Protein AF-A0A956P9U6-F1 (afdb_monomer)

Secondary structure (DSSP, 8-state):
---PPPEEEEEE-HHHHTTS-TTT--SHHHHHT--SEEEEEETTEEEEEEEPPTT---SS-SEEEEEEEE--HHHHHHTTSS--HHHHHHHHHHHHHHTT---PPEEEEEEEE-TTS-EEEEEEEEE--SSTTGGG--

Radius of gyration: 15.71 Å; Cα contacts (8 Å, |Δi|>4): 249; chains: 1; bounding box: 43×30×54 Å

Solvent-accessible surface area (backbone atoms only — not comparable to full-atom values): 7941 Å² total; per-residue (Å²): 133,82,82,76,63,69,49,75,47,81,50,73,39,65,71,44,56,63,50,43,68,97,73,71,70,83,53,72,59,42,62,80,66,50,78,55,53,71,82,42,81,54,101,44,36,38,32,33,37,31,68,52,69,91,86,63,90,51,89,80,57,66,33,32,33,36,38,40,38,47,44,53,78,73,56,20,67,60,32,68,82,46,78,52,68,17,51,46,51,35,52,51,36,51,50,35,52,76,70,70,42,88,71,64,50,59,33,30,31,31,38,36,21,42,75,87,58,26,39,42,35,23,22,25,30,26,51,51,74,90,66,85,68,70,82,75,70,132

Sequence (138 aa):
MSGRAVRETLVIDEAFRSSFPAGEFRAFDDFVTAPGAVIKHESHSRVTVVERPSGVASERAARFAIKEYRHGPIRRLLSLFEVPKGQREFLNLQICRSLGVPTVEPVAYGVRRGWSGAVRSSFVVTAYVEAAEHLRAR

Mean predicted aligned error: 7.66 Å

Structure (mmCIF, N/CA/C/O backbone):
data_AF-A0A956P9U6-F1
#
_entry.id   AF-A0A956P9U6-F1
#
loop_
_atom_site.group_PDB
_atom_site.id
_atom_site.type_symbol
_atom_site.label_atom_id
_atom_site.label_alt_id
_atom_site.label_comp_id
_atom_site.label_asym_id
_atom_site.label_entity_id
_atom_site.label_seq_id
_atom_site.pdbx_PDB_ins_code
_atom_site.Cartn_x
_atom_site.Cartn_y
_atom_site.Cartn_z
_atom_site.occupancy
_atom_site.B_iso_or_equiv
_atom_site.auth_seq_id
_atom_site.auth_comp_id
_atom_site.auth_asym_id
_atom_site.auth_atom_id
_atom_site.pdbx_PDB_model_num
ATOM 1 N N . MET A 1 1 ? 8.558 8.582 -30.208 1.00 39.34 1 MET A N 1
ATOM 2 C CA . MET A 1 1 ? 8.809 8.179 -28.804 1.00 39.34 1 MET A CA 1
ATOM 3 C C . MET A 1 1 ? 8.000 6.921 -28.518 1.00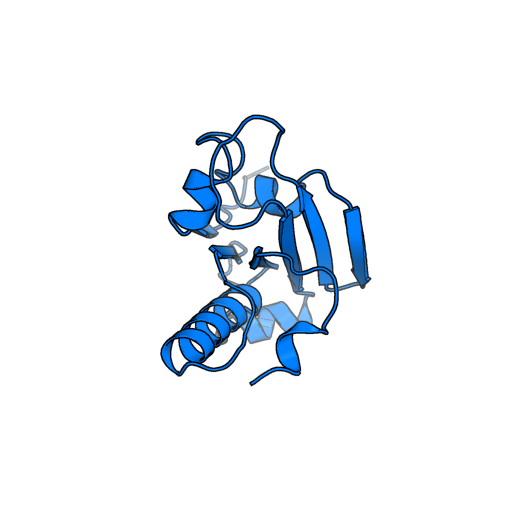 39.34 1 MET A C 1
ATOM 5 O O . MET A 1 1 ? 6.792 7.007 -28.373 1.00 39.34 1 MET A O 1
ATOM 9 N N . SER A 1 2 ? 8.636 5.746 -28.536 1.00 41.41 2 SER A N 1
ATOM 10 C CA . SER A 1 2 ? 7.959 4.469 -28.265 1.00 41.41 2 SER A CA 1
ATOM 11 C C . SER A 1 2 ? 7.621 4.386 -26.776 1.00 41.41 2 SER A C 1
ATOM 13 O O . SER A 1 2 ? 8.534 4.320 -25.950 1.00 41.41 2 SER A O 1
ATOM 15 N N . GLY A 1 3 ? 6.333 4.402 -26.426 1.00 46.06 3 GLY A N 1
ATOM 16 C CA . GLY A 1 3 ? 5.867 4.177 -25.057 1.00 46.06 3 GLY A CA 1
ATOM 17 C C . GLY A 1 3 ? 6.285 2.783 -24.594 1.00 46.06 3 GLY A C 1
ATOM 18 O O . GLY A 1 3 ? 5.697 1.785 -24.997 1.00 46.06 3 GLY A O 1
ATOM 19 N N . ARG A 1 4 ? 7.365 2.685 -23.812 1.00 60.19 4 ARG A N 1
ATOM 20 C CA . ARG A 1 4 ? 7.836 1.398 -23.280 1.00 60.19 4 ARG A CA 1
ATOM 21 C C . ARG A 1 4 ? 6.818 0.883 -22.261 1.00 60.19 4 ARG A C 1
ATOM 23 O O . ARG A 1 4 ? 6.522 1.587 -21.299 1.00 60.19 4 ARG A O 1
ATOM 30 N N . ALA A 1 5 ? 6.328 -0.340 -22.461 1.00 63.34 5 ALA A N 1
ATOM 31 C CA . ALA A 1 5 ? 5.304 -0.954 -21.621 1.00 63.34 5 ALA A CA 1
ATOM 32 C C . ALA A 1 5 ? 5.738 -1.039 -20.144 1.00 63.34 5 ALA A C 1
ATOM 34 O O . ALA A 1 5 ? 6.810 -1.557 -19.814 1.00 63.34 5 ALA A O 1
ATOM 35 N N . VAL A 1 6 ? 4.889 -0.519 -19.259 1.00 77.25 6 VAL A N 1
ATOM 36 C CA . VAL A 1 6 ? 4.978 -0.655 -17.800 1.00 77.25 6 VAL A CA 1
ATOM 37 C C . VAL A 1 6 ? 4.076 -1.820 -17.401 1.00 77.25 6 VAL A C 1
ATOM 39 O O . VAL A 1 6 ? 2.972 -1.944 -17.922 1.00 77.25 6 VAL A O 1
ATOM 42 N N . ARG A 1 7 ? 4.550 -2.695 -16.507 1.00 83.12 7 ARG A N 1
ATOM 43 C CA . ARG A 1 7 ? 3.737 -3.794 -15.968 1.00 83.12 7 ARG A CA 1
ATOM 44 C C . ARG A 1 7 ? 3.304 -3.453 -14.555 1.00 83.12 7 ARG A C 1
ATOM 46 O O . ARG A 1 7 ? 4.147 -3.153 -13.706 1.00 83.12 7 ARG A O 1
ATOM 53 N N . GLU A 1 8 ? 2.008 -3.548 -14.308 1.00 88.00 8 GLU A N 1
ATOM 54 C CA . GLU A 1 8 ? 1.411 -3.262 -13.010 1.00 88.00 8 GLU A CA 1
ATOM 55 C C . GLU A 1 8 ? 0.717 -4.503 -12.467 1.00 88.00 8 GLU A C 1
ATOM 57 O O . GLU A 1 8 ? 0.114 -5.283 -13.201 1.00 88.00 8 GLU A O 1
ATOM 62 N N . THR A 1 9 ? 0.844 -4.702 -11.164 1.00 88.50 9 THR A N 1
ATOM 63 C CA . THR A 1 9 ? 0.076 -5.686 -10.412 1.00 88.50 9 THR A CA 1
ATOM 64 C C . THR A 1 9 ? -0.654 -4.931 -9.324 1.00 88.50 9 THR A C 1
ATOM 66 O O . THR A 1 9 ? -0.016 -4.201 -8.565 1.00 88.50 9 THR A O 1
ATOM 69 N N . LEU A 1 10 ? -1.966 -5.110 -9.253 1.00 89.75 10 LEU A N 1
ATOM 70 C CA . LEU A 1 10 ? -2.825 -4.454 -8.283 1.00 89.75 10 LEU A CA 1
ATOM 71 C C . LEU A 1 10 ? -3.748 -5.502 -7.670 1.00 89.75 10 LEU A C 1
ATOM 73 O O . LEU A 1 10 ? -4.472 -6.186 -8.390 1.00 89.75 10 LEU A O 1
ATOM 77 N N . VAL A 1 11 ? -3.694 -5.637 -6.349 1.00 87.75 11 VAL A N 1
ATOM 78 C CA . VAL A 1 11 ? -4.573 -6.519 -5.580 1.00 87.75 11 VAL A CA 1
ATOM 79 C C . VAL A 1 11 ? -5.288 -5.667 -4.547 1.00 87.75 11 VAL A C 1
ATOM 81 O O . VAL A 1 11 ? -4.650 -4.950 -3.779 1.00 87.75 11 VAL A O 1
ATOM 84 N N . ILE A 1 12 ? -6.616 -5.733 -4.564 1.00 84.81 12 ILE A N 1
ATOM 85 C CA . ILE A 1 12 ? -7.502 -4.927 -3.725 1.00 84.81 12 ILE A CA 1
ATOM 86 C C . ILE A 1 12 ? -8.511 -5.873 -3.086 1.00 84.81 12 ILE A C 1
ATOM 88 O O . ILE A 1 12 ? -9.210 -6.590 -3.806 1.00 84.81 12 ILE A O 1
ATOM 92 N N . ASP A 1 13 ? -8.574 -5.848 -1.761 1.00 82.31 13 ASP A N 1
ATOM 93 C CA . ASP A 1 13 ? -9.529 -6.604 -0.960 1.00 82.31 13 ASP A CA 1
ATOM 94 C C . ASP A 1 13 ? -10.936 -5.982 -1.043 1.00 82.31 13 ASP A C 1
ATOM 96 O O . ASP A 1 13 ? -11.115 -4.787 -1.304 1.00 82.31 13 ASP A O 1
ATOM 100 N N . GLU A 1 14 ? -11.957 -6.794 -0.799 1.00 76.44 14 GLU A N 1
ATOM 101 C CA . GLU A 1 14 ? -13.358 -6.390 -0.766 1.00 76.44 14 GLU A CA 1
ATOM 102 C C . GLU A 1 14 ? -13.610 -5.296 0.279 1.00 76.44 14 GLU A C 1
ATOM 104 O O . GLU A 1 14 ? -14.337 -4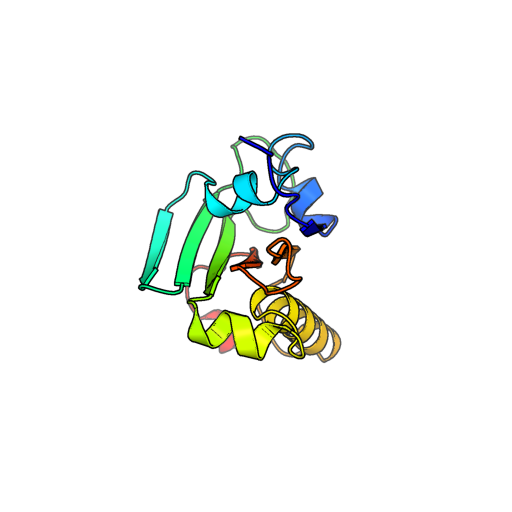.348 -0.003 1.00 76.44 14 GLU A O 1
ATOM 109 N N . ALA A 1 15 ? -12.934 -5.352 1.432 1.00 70.31 15 ALA A N 1
ATOM 110 C CA . ALA A 1 15 ? -13.054 -4.338 2.485 1.00 70.31 15 ALA A CA 1
ATOM 111 C C . ALA A 1 15 ? -12.646 -2.924 2.023 1.00 70.31 15 ALA A C 1
ATOM 113 O O . ALA A 1 15 ? -13.231 -1.923 2.449 1.00 70.31 15 ALA A O 1
ATOM 114 N N . PHE A 1 16 ? -11.662 -2.819 1.122 1.00 77.19 16 PHE A N 1
ATOM 115 C CA . PHE A 1 16 ? -11.312 -1.539 0.507 1.00 77.19 16 PHE A CA 1
ATOM 116 C C . PHE A 1 16 ? -12.374 -1.115 -0.514 1.00 77.19 16 PHE A C 1
ATOM 118 O O . PHE A 1 16 ? -12.810 0.035 -0.508 1.00 77.19 16 PHE A O 1
ATOM 125 N N . ARG A 1 17 ? -12.845 -2.047 -1.354 1.00 79.75 17 ARG A N 1
ATOM 126 C CA . ARG A 1 17 ? -13.879 -1.781 -2.375 1.00 79.75 17 ARG A CA 1
ATOM 127 C C . ARG A 1 17 ? -15.231 -1.391 -1.784 1.00 79.75 17 ARG A C 1
ATOM 129 O O . ARG A 1 17 ? -15.956 -0.626 -2.402 1.00 79.75 17 ARG A O 1
ATOM 136 N N . SER A 1 18 ? -15.577 -1.894 -0.603 1.00 74.31 18 SER A N 1
ATOM 137 C CA . SER A 1 18 ? -16.787 -1.482 0.115 1.00 74.31 18 SER A CA 1
ATOM 138 C C . SER A 1 18 ? -16.643 -0.099 0.753 1.00 74.31 18 SER A C 1
ATOM 140 O O . SER A 1 18 ? -17.636 0.509 1.149 1.00 74.31 18 SER A O 1
ATOM 142 N N . SER A 1 19 ? -15.406 0.384 0.897 1.00 74.25 19 SER A N 1
ATOM 143 C CA . SER A 1 19 ? -15.079 1.648 1.552 1.00 74.25 19 SER A CA 1
ATOM 144 C C . SER A 1 19 ? -14.883 2.802 0.574 1.00 74.25 19 SER A C 1
ATOM 146 O O . SER A 1 19 ? -15.129 3.936 0.968 1.00 74.25 19 SER A O 1
ATOM 148 N N . PHE A 1 20 ? -14.481 2.532 -0.668 1.00 74.75 20 PHE A N 1
ATOM 149 C CA . PHE A 1 20 ? -14.311 3.536 -1.720 1.00 74.75 20 PHE A CA 1
ATOM 150 C C . PHE A 1 20 ? -15.149 3.173 -2.951 1.00 74.75 20 PHE A C 1
ATOM 152 O O . PHE A 1 20 ? -15.158 2.004 -3.343 1.00 74.75 20 PHE A O 1
ATOM 159 N N . PRO A 1 21 ? -15.835 4.136 -3.596 1.00 69.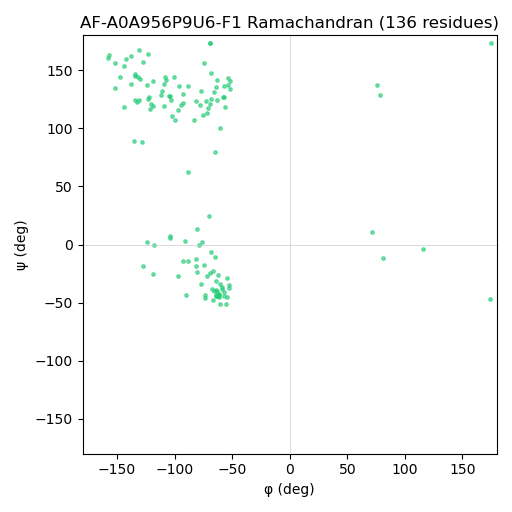69 21 PRO A N 1
ATOM 160 C CA . PRO A 1 21 ? -16.625 3.879 -4.796 1.00 69.69 21 PRO A CA 1
ATOM 161 C C . PRO A 1 21 ? -15.833 3.136 -5.881 1.00 69.69 21 PRO A C 1
ATOM 163 O O . PRO A 1 21 ? -14.664 3.435 -6.140 1.00 69.69 21 PRO A O 1
ATOM 166 N N . ALA A 1 22 ? -16.496 2.199 -6.570 1.00 63.12 22 ALA A N 1
ATOM 167 C CA . ALA A 1 22 ? -15.931 1.425 -7.676 1.00 63.12 22 ALA A CA 1
ATOM 168 C C . ALA A 1 22 ? -15.596 2.331 -8.881 1.00 63.12 22 ALA A C 1
ATOM 170 O O . ALA A 1 22 ? -16.336 2.433 -9.856 1.00 63.12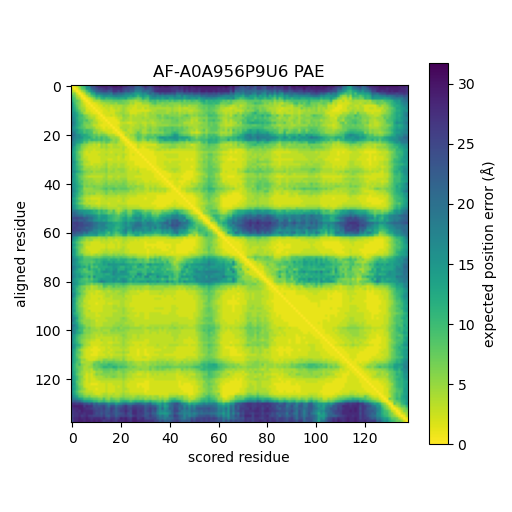 22 ALA A O 1
ATOM 171 N N . GLY A 1 23 ? -14.471 3.034 -8.827 1.00 68.31 23 GLY A N 1
ATOM 172 C CA . GLY A 1 23 ? -14.225 4.190 -9.690 1.00 68.31 23 GLY A CA 1
ATOM 173 C C . GLY A 1 23 ? -12.947 4.923 -9.343 1.00 68.31 23 GLY A C 1
ATOM 174 O O . GLY A 1 23 ? -12.155 5.209 -10.230 1.00 68.31 23 GLY A O 1
ATOM 175 N N . GLU A 1 24 ? -12.761 5.173 -8.053 1.00 79.00 24 GLU A N 1
ATOM 176 C CA . GLU A 1 24 ? -11.747 6.096 -7.548 1.00 79.00 24 GLU A CA 1
ATOM 177 C C . GLU A 1 24 ? -10.336 5.500 -7.559 1.00 79.00 24 GLU A C 1
ATOM 179 O O . GLU A 1 24 ? -9.373 6.203 -7.827 1.00 79.00 24 GLU A O 1
ATOM 184 N N . PHE A 1 25 ? -10.228 4.190 -7.329 1.00 84.69 25 PHE A N 1
ATOM 185 C CA . PHE A 1 25 ? -8.958 3.475 -7.230 1.00 84.69 25 PHE A CA 1
ATOM 186 C C . PHE A 1 25 ? -8.943 2.258 -8.159 1.00 84.69 25 PHE A C 1
ATOM 188 O O . PHE A 1 25 ? -9.335 1.152 -7.775 1.00 84.69 25 PHE A O 1
ATOM 195 N N . ARG A 1 26 ? -8.518 2.460 -9.409 1.00 85.31 26 ARG A N 1
ATOM 196 C CA . ARG A 1 26 ? -8.486 1.432 -10.467 1.00 85.31 26 ARG A CA 1
ATOM 197 C C . ARG A 1 26 ? -7.082 1.153 -10.996 1.00 85.31 26 ARG A C 1
ATOM 199 O O . ARG A 1 26 ? -6.836 0.058 -11.498 1.00 85.31 26 ARG A O 1
ATOM 206 N N . ALA A 1 27 ? -6.178 2.115 -10.881 1.00 90.00 27 ALA A N 1
ATOM 207 C CA . ALA A 1 27 ? -4.802 2.042 -11.344 1.00 90.00 27 ALA A CA 1
ATOM 208 C C . ALA A 1 27 ? -3.822 2.304 -10.197 1.00 90.00 27 ALA A C 1
ATOM 210 O O . ALA A 1 27 ? -4.185 2.823 -9.145 1.00 90.00 27 ALA A O 1
ATOM 211 N N . PHE A 1 28 ? -2.549 1.954 -10.398 1.00 91.38 28 PHE A N 1
ATOM 212 C CA . PHE A 1 28 ? -1.516 2.180 -9.386 1.00 91.38 28 PHE A CA 1
ATOM 213 C C . PHE A 1 28 ? -1.386 3.667 -9.012 1.00 91.38 28 PHE A C 1
ATOM 215 O O . PHE A 1 28 ? -1.165 3.977 -7.840 1.00 91.38 28 PHE A O 1
ATOM 222 N N . ASP A 1 29 ? -1.517 4.572 -9.991 1.00 92.69 29 ASP A N 1
ATOM 223 C CA . ASP A 1 29 ? -1.378 6.016 -9.762 1.00 92.69 29 ASP A CA 1
ATOM 224 C C . ASP A 1 29 ? -2.448 6.565 -8.826 1.00 92.69 29 ASP A C 1
ATOM 226 O O . ASP A 1 29 ? -2.095 7.316 -7.922 1.00 92.69 29 ASP A O 1
ATOM 230 N N . ASP A 1 30 ? -3.690 6.092 -8.941 1.00 91.81 30 ASP A N 1
ATOM 231 C CA . ASP A 1 30 ? -4.803 6.524 -8.090 1.00 91.81 30 ASP A CA 1
ATOM 232 C C . ASP A 1 30 ? -4.462 6.401 -6.596 1.00 91.81 30 ASP A C 1
ATOM 234 O O . ASP A 1 30 ? -4.784 7.281 -5.803 1.00 91.81 30 ASP A O 1
ATOM 238 N N . PHE A 1 31 ? -3.724 5.353 -6.210 1.00 92.31 31 PHE A N 1
ATOM 239 C CA . PHE A 1 31 ? -3.272 5.152 -4.832 1.00 92.31 31 PHE A CA 1
ATOM 240 C C . PHE A 1 31 ? -2.139 6.093 -4.426 1.00 92.31 31 PHE A C 1
ATOM 242 O O . PHE A 1 31 ? -2.159 6.662 -3.337 1.00 92.31 31 PHE A O 1
ATOM 249 N N . VAL A 1 32 ? -1.114 6.250 -5.264 1.00 92.25 32 VAL A N 1
ATOM 250 C CA . VAL A 1 32 ? 0.086 7.016 -4.880 1.00 92.25 32 VAL A CA 1
ATOM 251 C C . VAL A 1 32 ? -0.087 8.527 -5.036 1.00 92.25 32 VAL A C 1
ATOM 253 O O . VAL A 1 32 ? 0.662 9.292 -4.424 1.00 92.25 32 VAL A O 1
ATOM 256 N N . THR A 1 33 ? -1.079 8.962 -5.815 1.00 92.50 33 THR A N 1
ATOM 257 C CA . THR A 1 33 ? -1.472 10.370 -5.957 1.00 92.50 33 THR A CA 1
ATOM 258 C C . THR A 1 33 ? -2.752 10.718 -5.207 1.00 92.50 33 THR A C 1
ATOM 260 O O . THR A 1 33 ? -3.218 11.849 -5.331 1.00 92.50 33 THR A O 1
ATOM 263 N N . ALA A 1 34 ? -3.310 9.782 -4.434 1.00 89.62 34 ALA A N 1
ATOM 264 C CA . ALA A 1 34 ? -4.535 9.996 -3.679 1.00 89.62 34 ALA A CA 1
ATOM 265 C C . ALA A 1 34 ? -4.445 11.267 -2.811 1.00 89.62 34 ALA A C 1
ATOM 267 O O . ALA A 1 34 ? -3.431 11.465 -2.121 1.00 89.62 34 ALA A O 1
ATOM 268 N N . PRO A 1 35 ? -5.478 12.128 -2.816 1.00 88.94 35 PRO A N 1
ATOM 269 C CA . PRO A 1 35 ? -5.517 13.284 -1.935 1.00 88.94 35 PRO A CA 1
ATOM 270 C C . PRO A 1 35 ? -5.620 12.818 -0.477 1.00 88.94 35 PRO A C 1
ATOM 272 O O . PRO A 1 35 ? -6.443 11.973 -0.136 1.00 88.94 35 PRO A O 1
ATOM 275 N N . GLY A 1 36 ? -4.769 13.358 0.396 1.00 90.81 36 GLY A N 1
ATOM 276 C CA . GLY A 1 36 ? -4.737 12.974 1.805 1.00 90.81 36 GLY A CA 1
ATOM 277 C C . GLY A 1 36 ? -3.598 13.624 2.587 1.00 90.81 36 GLY A C 1
ATOM 278 O O . GLY A 1 36 ? -2.720 14.281 2.019 1.00 90.81 36 GLY A O 1
ATOM 279 N N . ALA A 1 37 ? -3.601 13.427 3.904 1.00 92.56 37 ALA A N 1
ATOM 280 C CA . ALA A 1 37 ? -2.584 13.960 4.801 1.00 92.56 37 ALA A CA 1
ATOM 281 C C . ALA A 1 37 ? -1.299 13.123 4.720 1.00 92.56 37 ALA A C 1
ATOM 283 O O . ALA A 1 37 ? -1.295 11.926 5.004 1.00 92.56 37 ALA A O 1
ATOM 284 N N . VAL A 1 38 ? -0.178 13.739 4.347 1.00 94.38 38 VAL A N 1
ATOM 285 C CA . VAL A 1 38 ? 1.120 13.050 4.326 1.00 94.38 38 VAL A CA 1
ATOM 286 C C . VAL A 1 38 ? 1.718 13.067 5.728 1.00 94.38 38 VAL A C 1
ATOM 288 O O . VAL A 1 38 ? 2.196 14.099 6.185 1.00 94.38 38 VAL A O 1
ATOM 291 N N . ILE A 1 39 ? 1.718 11.916 6.399 1.00 93.00 39 ILE A N 1
ATOM 292 C CA . ILE A 1 39 ? 2.228 11.782 7.776 1.00 93.00 39 ILE A CA 1
ATOM 293 C C . ILE A 1 39 ? 3.705 11.374 7.832 1.00 93.00 39 ILE A C 1
ATOM 295 O O . ILE A 1 39 ? 4.338 11.455 8.880 1.00 93.00 39 ILE A O 1
ATOM 299 N N . LYS A 1 40 ? 4.267 10.910 6.709 1.00 91.38 40 LYS A N 1
ATOM 300 C CA . LYS A 1 40 ? 5.690 10.577 6.584 1.00 91.38 40 LYS A CA 1
ATOM 301 C C . LYS A 1 40 ? 6.161 10.749 5.144 1.00 91.38 40 LYS A C 1
ATOM 303 O O . LYS A 1 40 ? 5.508 10.265 4.219 1.00 91.38 40 LYS A O 1
ATOM 308 N N . HIS A 1 41 ? 7.320 11.377 4.955 1.00 94.00 41 HIS A N 1
ATOM 309 C CA . HIS A 1 41 ? 7.931 11.561 3.641 1.00 94.00 41 HIS A CA 1
ATOM 310 C C . HIS A 1 41 ? 9.459 11.466 3.723 1.00 94.00 41 HIS A C 1
ATOM 312 O O 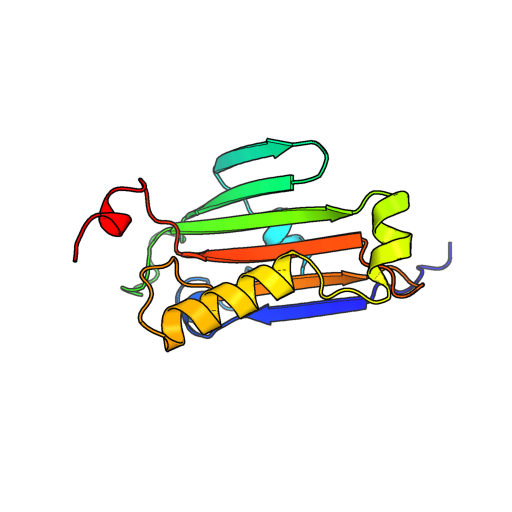. HIS A 1 41 ? 10.111 12.251 4.402 1.00 94.00 41 HIS A O 1
ATOM 318 N N . GLU A 1 42 ? 10.022 10.488 3.023 1.00 91.38 42 GLU A N 1
ATOM 319 C CA . GLU A 1 42 ? 11.453 10.224 2.888 1.00 91.38 42 GLU A CA 1
ATOM 320 C C . GLU A 1 42 ? 11.800 10.031 1.402 1.00 91.38 42 GLU A C 1
ATOM 322 O O . GLU A 1 42 ? 10.931 9.796 0.562 1.00 91.38 42 GLU A O 1
ATOM 327 N N . SER A 1 43 ? 13.093 10.032 1.066 1.00 86.44 43 SER A N 1
ATOM 328 C CA . SER A 1 43 ? 13.581 9.849 -0.314 1.00 86.44 43 SER A CA 1
ATOM 329 C C . SER A 1 43 ? 13.076 8.569 -1.004 1.00 86.44 43 SER A C 1
ATOM 331 O O . SER A 1 43 ? 12.936 8.526 -2.229 1.00 86.44 43 SER A O 1
ATOM 333 N N . HIS A 1 44 ? 12.788 7.519 -0.229 1.00 89.31 44 HIS A N 1
ATOM 334 C CA . HIS A 1 44 ? 12.366 6.207 -0.730 1.00 89.31 44 HIS A CA 1
ATOM 335 C C . HIS A 1 44 ? 11.025 5.727 -0.171 1.00 89.31 44 HIS A C 1
ATOM 337 O O . HIS A 1 44 ? 10.609 4.605 -0.482 1.00 89.31 44 HIS A O 1
ATOM 343 N N . SER A 1 45 ? 10.353 6.529 0.656 1.00 93.06 45 SER A N 1
ATOM 344 C CA . SER A 1 45 ? 9.068 6.149 1.232 1.00 93.06 45 SER A CA 1
ATOM 345 C C . SER A 1 45 ? 8.150 7.347 1.447 1.00 93.06 45 SER A C 1
ATOM 347 O O . SER A 1 45 ? 8.598 8.435 1.795 1.00 93.06 45 SER A O 1
ATOM 349 N N . ARG A 1 46 ? 6.852 7.151 1.245 1.00 95.06 46 ARG A N 1
ATOM 350 C CA . ARG A 1 46 ? 5.825 8.150 1.551 1.00 95.06 46 ARG A CA 1
ATOM 351 C C . ARG A 1 46 ? 4.642 7.451 2.195 1.00 95.06 46 ARG A C 1
ATOM 353 O O . ARG A 1 46 ? 4.261 6.377 1.748 1.00 95.06 46 ARG A O 1
ATOM 360 N N . VAL A 1 47 ? 4.072 8.048 3.235 1.00 95.31 47 VAL A N 1
ATOM 361 C CA . VAL A 1 47 ? 2.842 7.566 3.865 1.00 95.31 47 VAL A CA 1
ATOM 362 C C . VAL A 1 47 ? 1.796 8.664 3.795 1.00 95.31 47 VAL A C 1
ATOM 364 O O . VAL A 1 47 ? 1.981 9.733 4.378 1.00 95.31 47 VAL A O 1
ATOM 367 N N . THR A 1 48 ? 0.714 8.382 3.082 1.00 95.38 48 THR A N 1
ATOM 368 C CA . THR A 1 48 ? -0.446 9.265 2.947 1.00 95.38 48 THR A CA 1
ATOM 369 C C . THR A 1 48 ? -1.624 8.625 3.670 1.00 95.38 48 THR A C 1
ATOM 371 O O . THR A 1 48 ? -1.926 7.457 3.434 1.00 95.38 48 THR A O 1
ATOM 374 N N . VAL A 1 49 ? -2.280 9.369 4.553 1.00 93.19 49 VAL A N 1
ATOM 375 C CA . VAL A 1 49 ? -3.550 8.983 5.167 1.00 93.19 49 VAL A CA 1
ATOM 376 C C . VAL A 1 49 ? -4.670 9.567 4.326 1.00 93.19 49 VAL A C 1
ATOM 378 O O . VAL A 1 49 ? -4.728 10.779 4.123 1.00 93.19 49 VAL A O 1
ATOM 381 N N . VAL A 1 50 ? -5.535 8.695 3.827 1.00 90.94 50 VAL A N 1
ATOM 382 C CA . VAL A 1 50 ? -6.711 9.057 3.041 1.00 90.94 50 VAL A CA 1
ATOM 383 C C . VAL A 1 50 ? -7.956 8.795 3.872 1.00 90.94 50 VAL A C 1
ATOM 385 O O . VAL A 1 50 ? -8.052 7.787 4.581 1.00 90.94 50 VAL A O 1
ATOM 388 N N . GLU A 1 51 ? -8.897 9.723 3.805 1.00 87.25 51 GLU A N 1
ATOM 389 C CA . GLU A 1 51 ? -10.191 9.589 4.457 1.00 87.25 51 GLU A CA 1
ATOM 390 C C . GLU A 1 51 ? -11.226 9.174 3.423 1.00 87.25 51 GLU A C 1
ATOM 392 O O . GLU A 1 51 ? -11.176 9.585 2.263 1.00 87.25 51 GLU A O 1
ATOM 397 N N . ARG A 1 52 ? -12.168 8.340 3.845 1.00 78.81 52 ARG A N 1
ATOM 398 C CA . ARG A 1 52 ? -13.309 7.985 3.015 1.00 78.81 52 ARG A CA 1
ATOM 399 C C . ARG A 1 52 ? -14.162 9.237 2.724 1.00 78.81 52 ARG A C 1
ATOM 401 O O . ARG A 1 52 ? -14.401 10.020 3.645 1.00 78.81 52 ARG A O 1
ATOM 408 N N . PRO A 1 53 ? -14.718 9.384 1.506 1.00 68.19 53 PRO A N 1
ATOM 409 C CA . PRO A 1 53 ? -15.730 10.399 1.221 1.00 68.19 53 PRO A CA 1
ATOM 410 C C . PRO A 1 53 ? -16.948 10.271 2.151 1.00 68.19 53 PRO A C 1
ATOM 412 O O . PRO A 1 53 ? -17.466 9.173 2.379 1.00 68.19 53 PRO A O 1
ATOM 415 N N . SER A 1 54 ? -17.447 11.388 2.677 1.00 61.22 54 SER A N 1
ATOM 416 C CA . SER A 1 54 ? -18.657 11.398 3.503 1.00 61.22 54 SER A CA 1
ATOM 417 C C . SER A 1 54 ? -19.850 10.802 2.733 1.00 61.22 54 SER A C 1
ATOM 419 O O . SER A 1 54 ? -20.144 11.210 1.613 1.00 61.22 54 SER A O 1
ATOM 421 N N . GLY A 1 55 ? -20.533 9.809 3.323 1.00 57.84 55 GLY A N 1
ATOM 422 C CA . GLY A 1 55 ? -21.738 9.183 2.747 1.00 57.84 55 GLY A CA 1
ATOM 423 C C . GLY A 1 55 ? -21.639 7.698 2.366 1.00 57.84 55 GLY A C 1
ATOM 424 O O . GLY A 1 55 ? -22.651 7.112 1.992 1.00 57.84 55 GLY A O 1
ATOM 425 N N . VAL A 1 56 ? -20.473 7.049 2.492 1.00 59.66 56 VAL A N 1
ATOM 426 C CA . VAL A 1 56 ? -20.334 5.591 2.280 1.00 59.66 56 VAL A CA 1
ATOM 427 C C . VAL A 1 56 ? -20.458 4.839 3.620 1.00 59.66 56 VAL A C 1
ATOM 429 O O . VAL A 1 56 ? -19.669 5.059 4.539 1.00 59.66 56 VAL A O 1
ATOM 432 N N . ALA A 1 57 ? -21.447 3.943 3.729 1.00 51.12 57 ALA A N 1
ATOM 433 C CA . ALA A 1 57 ? -21.993 3.376 4.976 1.00 51.12 57 ALA A CA 1
ATOM 434 C C . ALA A 1 57 ? -21.205 2.218 5.644 1.00 51.12 57 ALA A C 1
ATOM 436 O O . ALA A 1 57 ? -21.742 1.524 6.500 1.00 51.12 57 ALA A O 1
ATOM 437 N N . SER A 1 58 ? -19.957 1.943 5.257 1.00 54.69 58 SER A N 1
ATOM 438 C CA . SER A 1 58 ? -19.227 0.762 5.760 1.00 54.69 58 SER A CA 1
ATOM 439 C C . SER A 1 58 ? -18.596 0.983 7.151 1.00 54.69 58 SER A C 1
ATOM 441 O O . SER A 1 58 ? -17.747 1.854 7.328 1.00 54.69 58 SER A O 1
A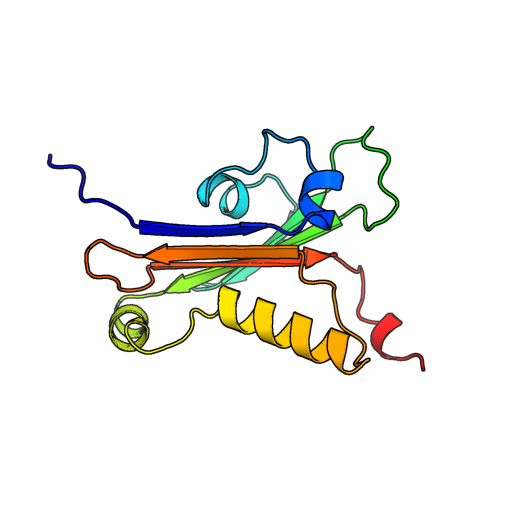TOM 443 N N . GLU A 1 59 ? -18.931 0.147 8.132 1.00 53.31 59 GLU A N 1
ATOM 444 C CA . GLU A 1 59 ? -18.381 0.187 9.503 1.00 53.31 59 GLU A CA 1
ATOM 445 C C . GLU A 1 59 ? -16.863 -0.125 9.595 1.00 53.31 59 GLU A C 1
ATOM 447 O O . GLU A 1 59 ? -16.237 0.088 10.632 1.00 53.31 59 GLU A O 1
ATOM 452 N N . ARG A 1 60 ? -16.228 -0.610 8.515 1.00 58.09 60 ARG A N 1
ATOM 453 C CA . ARG A 1 60 ? -14.851 -1.156 8.512 1.00 58.09 60 ARG A CA 1
ATOM 454 C C . ARG A 1 60 ? -13.730 -0.124 8.269 1.00 58.09 60 ARG A C 1
ATOM 456 O O . ARG A 1 60 ? -12.953 -0.265 7.338 1.00 58.09 60 ARG A O 1
ATOM 463 N N . ALA A 1 61 ? -13.588 0.856 9.159 1.00 62.00 61 ALA A N 1
ATOM 464 C CA . ALA A 1 61 ? -12.588 1.943 9.134 1.00 62.00 61 ALA A CA 1
ATOM 465 C C . ALA A 1 61 ? -12.891 3.110 8.170 1.00 62.00 61 ALA A C 1
ATOM 467 O O . ALA A 1 61 ? -13.147 2.944 6.978 1.00 62.00 61 ALA A O 1
ATOM 468 N N . ALA A 1 62 ? -12.829 4.328 8.720 1.00 74.25 62 ALA A N 1
ATOM 469 C CA . ALA A 1 62 ? -13.081 5.585 8.008 1.00 74.25 62 ALA A CA 1
ATOM 470 C C . ALA A 1 62 ? -11.825 6.167 7.332 1.00 74.25 62 ALA A C 1
ATOM 472 O O . ALA A 1 62 ? -11.922 7.067 6.499 1.00 74.25 62 ALA A O 1
ATOM 473 N N . ARG A 1 63 ? -10.642 5.663 7.702 1.00 86.44 63 ARG A N 1
ATOM 474 C CA . ARG A 1 63 ? -9.336 6.171 7.276 1.00 86.44 63 ARG A CA 1
ATOM 475 C C . ARG A 1 63 ? -8.423 5.020 6.872 1.00 86.44 63 ARG A C 1
ATOM 477 O O . ARG A 1 63 ? -8.435 3.962 7.502 1.00 86.44 63 ARG A O 1
ATOM 484 N N . PHE A 1 64 ? -7.586 5.252 5.868 1.00 90.69 64 PHE A N 1
ATOM 485 C CA . PHE A 1 64 ? -6.624 4.278 5.356 1.00 90.69 64 PHE A CA 1
ATOM 486 C C . PHE A 1 64 ? -5.245 4.911 5.209 1.00 90.69 64 PHE A C 1
ATOM 488 O O . PHE A 1 64 ? -5.125 6.077 4.849 1.00 90.69 64 PHE A O 1
ATOM 495 N N . ALA A 1 65 ? -4.195 4.137 5.469 1.00 93.06 65 ALA A N 1
ATOM 496 C CA . ALA A 1 65 ? -2.821 4.550 5.228 1.00 93.06 65 ALA A CA 1
ATOM 497 C C . ALA A 1 65 ? -2.292 3.884 3.961 1.00 93.06 65 ALA A C 1
ATOM 499 O O . ALA A 1 65 ? -2.263 2.659 3.862 1.00 93.06 65 ALA A O 1
ATOM 500 N N . ILE A 1 66 ? -1.817 4.696 3.024 1.00 95.19 66 ILE A N 1
ATOM 501 C CA . ILE A 1 66 ? -1.137 4.265 1.807 1.00 95.19 66 ILE A CA 1
ATOM 502 C C . ILE A 1 66 ? 0.357 4.477 2.018 1.00 95.19 66 ILE A C 1
ATOM 504 O O . ILE A 1 66 ? 0.827 5.614 2.087 1.00 95.19 66 ILE A O 1
ATOM 508 N N . LYS A 1 67 ? 1.114 3.384 2.126 1.00 96.25 67 LYS A N 1
ATOM 509 C CA . LYS A 1 67 ? 2.577 3.418 2.224 1.00 96.25 67 LYS A CA 1
ATOM 510 C C . LYS A 1 67 ? 3.178 3.124 0.859 1.00 96.25 67 LYS A C 1
ATOM 512 O O . LYS A 1 67 ? 3.166 1.983 0.407 1.00 96.25 67 LYS A O 1
ATOM 517 N N . GLU A 1 68 ? 3.722 4.145 0.217 1.00 96.25 68 GLU A N 1
ATOM 518 C CA . GLU A 1 68 ? 4.464 4.046 -1.034 1.00 96.25 68 GLU A CA 1
ATOM 519 C C . GLU A 1 68 ? 5.952 3.776 -0.758 1.00 96.25 68 GLU A C 1
ATOM 521 O O . GLU A 1 68 ? 6.583 4.424 0.079 1.00 96.25 68 GLU A O 1
ATOM 526 N N . TYR A 1 69 ? 6.539 2.858 -1.524 1.00 94.06 69 TYR A N 1
ATOM 527 C CA . TYR A 1 69 ? 7.959 2.530 -1.543 1.00 94.06 69 TYR A CA 1
ATOM 528 C C . TYR A 1 69 ? 8.539 2.764 -2.935 1.00 94.06 69 TYR A C 1
ATOM 530 O O . TYR A 1 69 ? 8.129 2.126 -3.907 1.00 94.06 69 TYR A O 1
ATOM 538 N N . ARG A 1 70 ? 9.547 3.635 -3.030 1.00 91.62 70 ARG A N 1
ATOM 539 C CA . ARG A 1 70 ? 10.232 3.966 -4.287 1.00 91.62 70 ARG A CA 1
ATOM 540 C C . ARG A 1 70 ? 11.602 3.304 -4.331 1.00 91.62 70 ARG A C 1
ATOM 542 O O . ARG A 1 70 ? 12.417 3.468 -3.426 1.00 91.62 70 ARG A O 1
ATOM 549 N N . HIS A 1 71 ? 11.880 2.576 -5.407 1.00 83.56 71 HIS A N 1
ATOM 550 C CA . HIS A 1 71 ? 13.147 1.873 -5.583 1.00 83.56 71 HIS A CA 1
ATOM 551 C C . HIS A 1 71 ? 14.097 2.712 -6.444 1.00 83.56 71 HIS A C 1
ATOM 553 O O . HIS A 1 71 ? 13.833 2.960 -7.627 1.00 83.56 71 HIS A O 1
ATOM 559 N N . GLY A 1 72 ? 15.215 3.136 -5.845 1.00 77.06 72 GLY A N 1
ATOM 560 C CA . GLY A 1 72 ? 16.348 3.738 -6.553 1.00 77.06 72 GLY A CA 1
ATOM 561 C C . GLY A 1 72 ? 17.100 2.730 -7.441 1.00 77.06 72 GLY A C 1
ATOM 562 O O . GLY A 1 72 ? 16.815 1.532 -7.386 1.00 77.06 72 GLY A O 1
ATOM 563 N N . PRO A 1 73 ? 18.071 3.182 -8.252 1.00 72.25 73 PRO A N 1
ATOM 564 C CA . PRO A 1 73 ? 18.742 2.358 -9.266 1.00 72.25 73 PRO A CA 1
ATOM 565 C C . PRO A 1 73 ? 19.409 1.097 -8.697 1.00 72.25 73 PRO A C 1
ATOM 567 O O . PRO A 1 73 ? 19.251 0.022 -9.266 1.00 72.25 73 PRO A O 1
ATOM 570 N N . ILE A 1 74 ? 20.058 1.193 -7.533 1.00 72.56 74 ILE A N 1
ATOM 571 C CA . ILE A 1 74 ? 20.713 0.048 -6.877 1.00 72.56 74 ILE A CA 1
ATOM 572 C C . ILE A 1 74 ? 19.675 -0.990 -6.422 1.00 72.56 74 ILE A C 1
ATOM 574 O O . ILE A 1 74 ? 19.786 -2.173 -6.728 1.00 72.56 74 ILE A O 1
ATOM 578 N N . ARG A 1 75 ? 18.599 -0.546 -5.756 1.00 71.06 75 ARG A N 1
ATOM 579 C CA . ARG A 1 75 ? 17.526 -1.444 -5.290 1.00 71.06 75 ARG A CA 1
ATOM 580 C C . ARG A 1 75 ? 16.730 -2.076 -6.433 1.00 71.06 75 ARG A C 1
ATOM 582 O O . ARG A 1 75 ? 16.126 -3.122 -6.231 1.00 71.06 75 ARG A O 1
ATOM 589 N N . ARG A 1 76 ? 16.719 -1.469 -7.623 1.00 76.12 76 ARG A N 1
ATOM 590 C CA . ARG A 1 76 ? 16.074 -2.039 -8.817 1.00 76.12 76 ARG A CA 1
ATOM 591 C C . ARG A 1 76 ? 16.783 -3.297 -9.309 1.00 76.12 76 ARG A C 1
ATOM 593 O O . ARG A 1 76 ? 16.095 -4.235 -9.697 1.00 76.12 76 ARG A O 1
ATOM 600 N N . LEU A 1 77 ? 18.115 -3.337 -9.258 1.00 70.62 77 LEU A N 1
ATOM 601 C CA . LEU A 1 77 ? 18.894 -4.508 -9.679 1.00 70.62 77 LEU A CA 1
ATOM 602 C C . LEU A 1 77 ? 18.609 -5.721 -8.784 1.00 70.62 77 LEU A C 1
ATOM 604 O O . LEU A 1 77 ? 18.365 -6.810 -9.290 1.00 70.62 77 LEU A O 1
ATOM 608 N N . LEU A 1 78 ? 18.541 -5.506 -7.468 1.00 73.88 78 LEU A N 1
ATOM 609 C CA . LEU A 1 78 ? 18.242 -6.566 -6.497 1.00 73.88 78 LEU A CA 1
ATOM 610 C C . LEU A 1 78 ? 16.770 -7.018 -6.538 1.00 73.88 78 LEU A C 1
ATOM 612 O O . LEU A 1 78 ? 16.459 -8.171 -6.262 1.00 73.88 78 LEU A O 1
ATOM 616 N N . SER A 1 79 ? 15.855 -6.135 -6.955 1.00 74.19 79 SER A N 1
ATOM 617 C CA . SER A 1 79 ? 14.409 -6.407 -6.951 1.00 74.19 79 SER A CA 1
ATOM 618 C C . SER A 1 79 ? 13.920 -7.467 -7.945 1.00 74.19 79 SER A C 1
ATOM 620 O O . SER A 1 79 ? 12.738 -7.801 -7.927 1.00 74.19 79 SER A O 1
ATOM 622 N N . LEU A 1 80 ? 14.783 -7.976 -8.829 1.00 71.00 80 LEU A N 1
ATOM 623 C CA . LEU A 1 80 ? 14.408 -9.009 -9.800 1.00 71.00 80 LEU A CA 1
ATOM 624 C C . LEU A 1 80 ? 14.128 -10.368 -9.143 1.00 71.00 80 LEU A C 1
ATOM 626 O O . LEU A 1 80 ? 13.362 -11.152 -9.694 1.00 71.00 80 LEU A O 1
ATOM 630 N N . PHE A 1 81 ? 14.703 -10.615 -7.963 1.00 73.12 81 PHE A N 1
ATOM 631 C CA . PHE A 1 81 ? 14.588 -11.887 -7.241 1.00 73.12 81 PHE A CA 1
ATOM 632 C C . PHE A 1 81 ? 13.899 -11.751 -5.879 1.00 73.12 81 PHE A C 1
ATOM 634 O O . PHE A 1 81 ? 13.723 -12.737 -5.170 1.00 73.12 81 PHE A O 1
ATOM 641 N N . GLU A 1 82 ? 13.494 -10.537 -5.503 1.00 80.62 82 GLU A N 1
ATOM 642 C CA . GLU A 1 82 ? 12.885 -10.261 -4.205 1.00 80.62 82 GLU A CA 1
ATOM 643 C C . GLU A 1 82 ? 11.392 -9.959 -4.328 1.00 80.62 82 GLU A C 1
ATOM 645 O O . GLU A 1 82 ? 10.937 -9.272 -5.248 1.00 80.62 82 GLU A O 1
ATOM 650 N N . VAL A 1 83 ? 10.622 -10.406 -3.332 1.00 83.75 83 VAL A N 1
ATOM 651 C CA . VAL A 1 83 ? 9.234 -9.967 -3.176 1.00 83.75 83 VAL A CA 1
ATOM 652 C C . VAL A 1 83 ? 9.229 -8.452 -2.905 1.00 83.75 83 VAL A C 1
ATOM 654 O O . VAL A 1 83 ? 9.867 -8.001 -1.947 1.00 83.75 83 VAL A O 1
ATOM 657 N N . PRO A 1 84 ? 8.508 -7.645 -3.710 1.00 89.44 84 PRO A N 1
ATOM 658 C CA . PRO A 1 84 ? 8.421 -6.198 -3.536 1.00 89.44 84 PRO A CA 1
ATOM 659 C C . PRO A 1 84 ? 7.988 -5.814 -2.121 1.00 89.44 84 PRO A C 1
ATOM 661 O O . PRO A 1 84 ? 7.122 -6.464 -1.538 1.00 89.44 84 PRO A O 1
ATOM 664 N N . LYS A 1 85 ? 8.538 -4.722 -1.574 1.00 91.25 85 LYS A N 1
ATOM 665 C CA . LYS A 1 85 ? 8.336 -4.360 -0.162 1.00 91.25 85 LYS A CA 1
ATOM 666 C C . LYS A 1 85 ? 6.856 -4.207 0.214 1.00 91.25 85 LYS A C 1
ATOM 668 O O . LYS A 1 85 ? 6.466 -4.747 1.244 1.00 91.25 85 LYS A O 1
ATOM 673 N N . GLY A 1 86 ? 6.049 -3.541 -0.619 1.00 92.56 86 GLY A N 1
ATOM 674 C CA . GLY A 1 86 ? 4.605 -3.398 -0.381 1.00 92.56 86 GLY A CA 1
ATOM 675 C C . GLY A 1 86 ? 3.866 -4.739 -0.372 1.00 92.56 86 GLY A C 1
ATOM 676 O O . GLY A 1 86 ? 3.107 -5.018 0.550 1.00 92.56 86 GLY A O 1
ATOM 677 N N . GLN A 1 87 ? 4.167 -5.616 -1.336 1.00 94.38 87 GLN A N 1
ATOM 678 C CA . GLN A 1 87 ? 3.596 -6.966 -1.391 1.00 94.38 87 GLN A CA 1
ATOM 679 C C . GLN A 1 87 ? 4.009 -7.806 -0.175 1.00 94.38 87 GLN A C 1
ATOM 681 O O . GLN A 1 87 ? 3.175 -8.467 0.432 1.00 94.38 87 GLN A O 1
ATOM 686 N N . ARG A 1 88 ? 5.288 -7.766 0.210 1.00 94.19 88 ARG A N 1
ATOM 687 C CA . ARG A 1 88 ? 5.790 -8.493 1.380 1.00 94.19 88 ARG A CA 1
ATOM 688 C C . ARG A 1 88 ? 5.119 -8.023 2.669 1.00 94.19 88 ARG A C 1
ATOM 690 O O . ARG A 1 88 ? 4.761 -8.851 3.493 1.00 94.19 88 ARG A O 1
ATOM 697 N N . GLU A 1 89 ? 4.942 -6.715 2.848 1.00 96.06 89 GLU A N 1
ATOM 698 C CA . GLU A 1 89 ? 4.247 -6.175 4.022 1.00 96.06 89 GLU A CA 1
ATOM 699 C C . GLU A 1 89 ? 2.783 -6.616 4.061 1.00 96.06 89 GLU A C 1
ATOM 701 O O . GLU A 1 89 ? 2.329 -7.075 5.102 1.00 96.06 89 GLU A O 1
ATOM 706 N N . PHE A 1 90 ? 2.078 -6.567 2.928 1.00 95.38 90 PHE A N 1
ATOM 707 C CA . PHE A 1 90 ? 0.710 -7.073 2.820 1.00 95.38 90 PHE A CA 1
ATOM 708 C C . PHE A 1 90 ? 0.603 -8.545 3.247 1.00 95.38 90 PHE A C 1
ATOM 710 O O . PHE A 1 90 ? -0.196 -8.874 4.121 1.00 95.38 90 PHE A O 1
ATOM 717 N N . LEU A 1 91 ? 1.456 -9.414 2.692 1.00 94.50 91 LEU A N 1
ATOM 718 C CA . LEU A 1 91 ? 1.476 -10.841 3.028 1.00 94.50 91 LEU A CA 1
ATOM 719 C C . LEU A 1 91 ? 1.807 -11.075 4.507 1.00 94.50 91 LEU A C 1
ATOM 721 O O . LEU A 1 91 ? 1.134 -11.856 5.172 1.00 94.50 91 LEU A O 1
ATOM 725 N N . ASN A 1 92 ? 2.796 -10.364 5.051 1.00 95.88 92 ASN A N 1
ATOM 726 C CA . ASN A 1 92 ? 3.160 -10.483 6.462 1.00 95.88 92 ASN A CA 1
ATOM 727 C C . ASN A 1 92 ? 2.017 -10.044 7.386 1.00 95.88 92 ASN A C 1
ATOM 729 O O . ASN A 1 92 ? 1.767 -10.697 8.394 1.00 95.88 92 ASN A O 1
ATOM 733 N N . LEU A 1 93 ? 1.300 -8.968 7.047 1.00 95.00 93 LEU A N 1
ATOM 734 C CA . LEU A 1 93 ? 0.139 -8.512 7.812 1.00 95.00 93 LEU A CA 1
ATOM 735 C C . LEU A 1 93 ? -1.007 -9.531 7.757 1.00 95.00 93 LEU A C 1
ATOM 737 O O . LEU A 1 93 ? -1.633 -9.788 8.784 1.00 95.00 93 LEU A O 1
ATOM 741 N N . GLN A 1 94 ? -1.251 -10.157 6.599 1.00 93.06 94 GLN A N 1
ATOM 742 C CA . GLN A 1 94 ? -2.226 -11.247 6.483 1.00 93.06 94 GLN A CA 1
ATOM 743 C C . GLN A 1 94 ? -1.836 -12.449 7.353 1.00 93.06 94 GLN A C 1
ATOM 745 O O . GLN A 1 94 ? -2.683 -12.977 8.073 1.00 93.06 94 GLN A O 1
ATOM 750 N N . ILE A 1 95 ? -0.556 -12.835 7.349 1.00 95.06 95 ILE A N 1
ATOM 751 C CA . ILE A 1 95 ? -0.036 -13.914 8.199 1.00 95.06 95 ILE A CA 1
ATOM 752 C C . ILE A 1 95 ? -0.234 -13.565 9.678 1.00 95.06 95 ILE A C 1
ATOM 754 O O . ILE A 1 95 ? -0.840 -14.350 10.401 1.00 95.06 95 ILE A O 1
ATOM 758 N N . CYS A 1 96 ? 0.187 -12.376 10.123 1.00 94.88 96 CYS A N 1
ATOM 759 C CA . CYS A 1 96 ? -0.006 -11.930 11.505 1.00 94.88 96 CYS A CA 1
ATOM 760 C C . CYS A 1 96 ? -1.480 -12.008 11.928 1.00 94.88 96 CYS A C 1
ATOM 762 O O . CYS A 1 96 ? -1.777 -12.559 12.985 1.00 94.88 96 CYS A O 1
ATOM 764 N N . ARG A 1 97 ? -2.409 -11.547 11.077 1.00 91.69 97 ARG A N 1
ATOM 765 C CA . ARG A 1 97 ? -3.854 -11.657 11.340 1.00 91.69 97 ARG A CA 1
ATOM 766 C C . ARG A 1 97 ? -4.319 -13.103 11.449 1.00 91.69 97 ARG A C 1
ATOM 768 O O . ARG A 1 97 ? -5.058 -13.423 12.371 1.00 91.69 97 ARG A O 1
ATOM 775 N N . SER A 1 98 ? -3.880 -13.974 10.539 1.00 92.69 98 SER A N 1
ATOM 776 C CA . SER A 1 98 ? -4.247 -15.398 10.568 1.00 92.69 98 SER A CA 1
ATOM 777 C C . SER A 1 98 ? -3.750 -16.115 11.829 1.00 92.69 98 SER A C 1
AT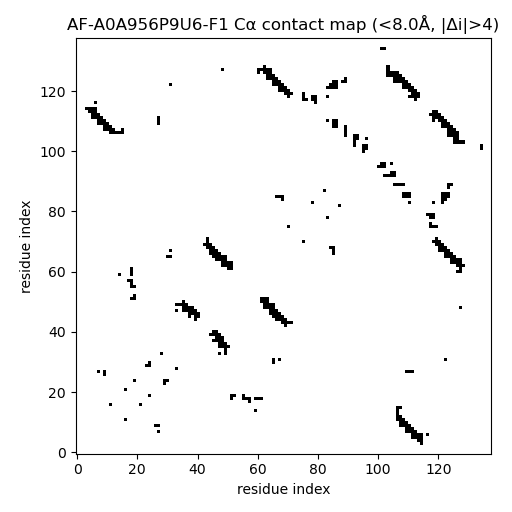OM 779 O O . SER A 1 98 ? -4.364 -17.079 12.272 1.00 92.69 98 SER A O 1
ATOM 781 N N . LEU A 1 99 ? -2.673 -15.604 12.431 1.00 95.00 99 LEU A N 1
ATOM 782 C CA . LEU A 1 99 ? -2.089 -16.096 13.676 1.00 95.00 99 LEU A CA 1
ATOM 783 C C . LEU A 1 99 ? -2.661 -15.407 14.929 1.00 95.00 99 LEU A C 1
ATOM 785 O O . LEU A 1 99 ? -2.184 -15.664 16.030 1.00 95.00 99 LEU A O 1
ATOM 789 N N . GLY A 1 100 ? -3.644 -14.511 14.785 1.00 92.56 100 GLY A N 1
ATOM 790 C CA . GLY A 1 100 ? -4.230 -13.768 15.905 1.00 92.56 100 GLY A CA 1
ATOM 791 C C . GLY A 1 100 ? -3.318 -12.690 16.503 1.00 92.56 100 GLY A C 1
ATOM 792 O O . GLY A 1 100 ? -3.635 -12.145 17.558 1.00 92.56 100 GLY A O 1
ATOM 793 N N . VAL A 1 101 ? -2.200 -12.356 15.849 1.00 92.00 101 VAL A N 1
ATOM 794 C CA . VAL A 1 101 ? -1.297 -11.289 16.297 1.00 92.00 101 VAL A CA 1
ATOM 795 C C . VAL A 1 101 ? -1.964 -9.933 16.041 1.00 92.00 101 VAL A C 1
ATOM 797 O O . VAL A 1 101 ? -2.295 -9.642 14.884 1.00 92.00 101 VAL A O 1
ATOM 800 N N . PRO A 1 102 ? -2.131 -9.075 17.068 1.00 89.12 102 PRO A N 1
ATOM 801 C CA . PRO A 1 102 ? -2.698 -7.743 16.895 1.00 89.12 102 PRO A CA 1
ATOM 802 C C . PRO A 1 102 ? -1.913 -6.939 15.857 1.00 89.12 102 PRO A C 1
ATOM 804 O O . PRO A 1 102 ? -0.715 -6.694 16.003 1.00 89.12 102 PRO A O 1
ATOM 807 N N . THR A 1 103 ? -2.583 -6.546 14.777 1.00 91.06 103 THR A N 1
ATOM 808 C CA . THR A 1 103 ? -1.964 -5.802 13.681 1.00 91.06 103 THR A CA 1
ATOM 809 C C . THR A 1 103 ? -3.004 -5.021 12.883 1.00 91.06 103 THR A C 1
ATOM 811 O O . THR A 1 103 ? -4.204 -5.290 12.968 1.00 91.06 103 THR A O 1
ATOM 814 N N . VAL A 1 104 ? -2.546 -4.051 12.092 1.00 90.19 104 VAL A N 1
ATOM 815 C CA . VAL A 1 104 ? -3.417 -3.285 11.193 1.00 90.19 104 VAL A CA 1
ATOM 816 C C . VAL A 1 104 ? -3.944 -4.166 10.064 1.00 90.19 104 VAL A C 1
ATOM 818 O O . VAL A 1 104 ? -3.261 -5.074 9.591 1.00 90.19 104 VAL A O 1
ATOM 821 N N . GLU A 1 105 ? -5.162 -3.888 9.606 1.00 90.06 105 GLU A N 1
ATOM 822 C CA . GLU A 1 105 ? -5.760 -4.608 8.484 1.00 90.06 105 GLU A CA 1
ATOM 823 C C . GLU A 1 105 ? -5.074 -4.246 7.166 1.00 90.06 105 GLU A C 1
ATOM 825 O O . GLU A 1 105 ? -5.148 -3.082 6.775 1.00 90.06 105 GLU A O 1
ATOM 830 N N . PRO A 1 106 ? -4.423 -5.187 6.460 1.00 93.00 106 PRO A N 1
ATOM 831 C CA . PRO A 1 106 ? -3.988 -4.956 5.092 1.00 93.00 106 PRO A CA 1
ATOM 832 C C . PRO A 1 106 ? -5.192 -5.075 4.153 1.00 93.00 106 PRO A C 1
ATOM 834 O O . PRO A 1 106 ? -5.934 -6.047 4.233 1.00 93.00 106 PRO A O 1
ATOM 837 N N . VAL A 1 107 ? -5.378 -4.112 3.251 1.00 91.38 107 VAL A N 1
ATOM 838 C CA . VAL A 1 107 ? -6.565 -4.074 2.373 1.00 91.38 107 VAL A CA 1
ATOM 839 C C . VAL A 1 107 ? -6.237 -3.951 0.887 1.00 91.38 107 VAL A C 1
ATOM 841 O O . VAL A 1 107 ? -7.072 -4.260 0.044 1.00 91.38 107 VAL A O 1
ATOM 844 N N . ALA A 1 108 ? -5.025 -3.528 0.526 1.00 92.94 108 ALA A N 1
ATOM 845 C CA . ALA A 1 108 ? -4.564 -3.577 -0.859 1.00 92.94 108 ALA A CA 1
ATOM 846 C C . ALA A 1 108 ? -3.036 -3.561 -0.943 1.00 92.94 108 ALA A C 1
ATOM 848 O O . ALA A 1 108 ? -2.350 -3.099 -0.028 1.00 92.94 108 ALA A O 1
ATOM 849 N N . TYR A 1 109 ? -2.495 -4.000 -2.075 1.00 96.00 109 TYR A N 1
ATOM 850 C CA . TYR A 1 109 ? -1.117 -3.716 -2.458 1.00 96.00 109 TYR A CA 1
ATOM 851 C C . TYR A 1 109 ? -0.992 -3.518 -3.967 1.00 96.00 109 TYR A C 1
ATOM 853 O O . TYR A 1 109 ? -1.755 -4.067 -4.765 1.00 96.00 109 TYR A O 1
ATOM 861 N N . GLY A 1 110 ? 0.025 -2.757 -4.357 1.00 95.06 110 GLY A N 1
ATOM 862 C CA . GLY A 1 110 ? 0.356 -2.520 -5.753 1.00 95.06 110 GLY A CA 1
ATOM 863 C C . GLY A 1 110 ? 1.846 -2.654 -6.005 1.00 95.06 110 GLY A C 1
ATOM 864 O O . GLY A 1 110 ? 2.678 -2.321 -5.159 1.00 95.06 110 GLY A O 1
ATOM 865 N N . VAL A 1 111 ? 2.205 -3.131 -7.192 1.00 94.25 111 VAL A N 1
ATOM 866 C CA . VAL A 1 111 ? 3.592 -3.229 -7.649 1.00 94.25 111 VAL A CA 1
ATOM 867 C C . VAL A 1 111 ? 3.683 -2.716 -9.074 1.00 94.25 111 VAL A C 1
ATOM 869 O O . VAL A 1 111 ? 3.030 -3.240 -9.974 1.00 94.25 111 VAL A O 1
ATOM 872 N N . ARG A 1 112 ? 4.559 -1.737 -9.292 1.00 93.44 112 ARG A N 1
ATOM 873 C CA . ARG A 1 112 ? 4.877 -1.198 -10.610 1.00 93.44 112 ARG A CA 1
ATOM 874 C C . ARG A 1 112 ? 6.280 -1.616 -11.015 1.00 93.44 112 ARG A C 1
ATOM 876 O O . ARG A 1 112 ? 7.273 -1.266 -10.368 1.00 93.44 112 ARG A O 1
ATOM 883 N N . ARG A 1 113 ? 6.374 -2.347 -12.122 1.00 90.12 113 ARG A N 1
ATOM 884 C CA . ARG A 1 113 ? 7.632 -2.812 -12.710 1.00 90.12 113 ARG A CA 1
ATOM 885 C C . ARG A 1 113 ? 7.939 -2.046 -13.985 1.00 90.12 113 ARG A C 1
ATOM 887 O O . ARG A 1 113 ? 7.059 -1.727 -14.783 1.00 90.12 113 ARG A O 1
ATOM 894 N N . GLY A 1 114 ? 9.217 -1.743 -14.172 1.00 85.44 114 GLY A N 1
ATOM 895 C CA . GLY A 1 114 ? 9.707 -1.258 -15.453 1.00 85.44 114 GLY A CA 1
ATOM 896 C C . GLY A 1 114 ? 9.674 -2.359 -16.512 1.00 85.44 114 GLY A C 1
ATOM 897 O O . GLY A 1 114 ? 9.450 -3.529 -16.214 1.00 85.44 114 GLY A O 1
ATOM 898 N N . TRP A 1 115 ? 9.982 -1.975 -17.746 1.00 82.38 115 TRP A N 1
ATOM 899 C CA . TRP A 1 115 ? 10.088 -2.890 -18.885 1.00 82.38 115 TRP A CA 1
ATOM 900 C C . TRP A 1 115 ? 11.026 -4.088 -18.638 1.00 82.38 115 TRP A C 1
ATOM 902 O O . TRP A 1 115 ? 10.739 -5.190 -19.086 1.00 82.38 115 TRP A O 1
ATOM 912 N N . SER A 1 116 ? 12.110 -3.893 -17.878 1.00 83.44 116 SER A N 1
ATOM 913 C CA . SER A 1 116 ? 13.078 -4.942 -17.530 1.00 83.44 116 SER A CA 1
ATOM 914 C C . SER A 1 116 ? 12.593 -5.906 -16.439 1.00 83.44 116 SER A C 1
ATOM 916 O O . SER A 1 116 ? 13.364 -6.736 -15.978 1.00 83.44 116 SER A O 1
ATOM 918 N N . GLY A 1 117 ? 11.360 -5.752 -15.944 1.00 83.19 117 GLY A N 1
ATOM 919 C CA . GLY A 1 117 ? 10.832 -6.511 -14.806 1.00 83.19 117 GLY A CA 1
ATOM 920 C C . GLY A 1 117 ? 11.269 -5.980 -13.436 1.00 83.19 117 GLY A C 1
ATOM 921 O O . GLY A 1 117 ? 10.663 -6.337 -12.428 1.00 83.19 117 GLY A O 1
ATOM 922 N N . ALA A 1 118 ? 12.248 -5.072 -13.381 1.00 86.56 118 ALA A N 1
ATOM 923 C CA . ALA A 1 118 ? 12.698 -4.468 -12.131 1.00 86.56 118 ALA A CA 1
ATOM 924 C C . ALA A 1 118 ? 11.591 -3.623 -11.480 1.00 86.56 118 ALA A C 1
ATOM 926 O O . ALA A 1 118 ? 10.930 -2.813 -12.146 1.00 86.56 118 ALA A O 1
ATOM 927 N N . VAL A 1 119 ? 11.417 -3.771 -10.167 1.00 88.56 119 VAL A N 1
ATOM 928 C CA . VAL A 1 119 ? 10.424 -3.027 -9.384 1.00 88.56 119 VAL A CA 1
ATOM 929 C C . VAL A 1 119 ? 10.838 -1.564 -9.314 1.00 88.56 119 VAL A C 1
ATOM 931 O O . VAL A 1 119 ? 11.910 -1.232 -8.817 1.00 88.56 119 VAL A O 1
ATOM 934 N N . ARG A 1 120 ? 9.982 -0.666 -9.804 1.00 89.75 120 ARG A N 1
ATOM 935 C CA . ARG A 1 120 ? 10.195 0.786 -9.719 1.00 89.75 120 ARG A CA 1
ATOM 936 C C . ARG A 1 120 ? 9.591 1.358 -8.449 1.00 89.75 120 ARG A C 1
ATOM 938 O O . ARG A 1 120 ? 10.232 2.165 -7.776 1.00 89.75 120 ARG A O 1
ATOM 945 N N . SER A 1 121 ? 8.382 0.920 -8.132 1.00 92.94 121 SER A N 1
ATOM 946 C CA . SER A 1 121 ? 7.657 1.305 -6.932 1.00 92.94 121 SER A CA 1
ATOM 947 C C . SER A 1 121 ? 6.708 0.190 -6.507 1.00 92.94 121 SER A C 1
ATOM 949 O O . SER A 1 121 ? 6.307 -0.660 -7.303 1.00 92.94 121 SER A O 1
ATOM 951 N N . SER A 1 122 ? 6.366 0.179 -5.227 1.00 95.19 122 SER A N 1
ATOM 952 C CA . SER A 1 122 ? 5.291 -0.646 -4.683 1.00 95.19 122 SER A CA 1
ATOM 953 C C . SER A 1 122 ? 4.554 0.137 -3.611 1.00 95.19 122 SER A C 1
ATOM 955 O O . SER A 1 122 ? 5.112 1.085 -3.067 1.00 95.19 122 SER A O 1
ATOM 957 N N . PHE A 1 123 ? 3.328 -0.249 -3.295 1.00 96.81 123 PHE A N 1
ATOM 958 C CA . PHE A 1 123 ? 2.621 0.283 -2.142 1.00 96.81 123 PHE A CA 1
ATOM 959 C C . PHE A 1 123 ? 1.886 -0.820 -1.391 1.00 96.81 123 PHE A C 1
ATOM 961 O O . PHE A 1 123 ? 1.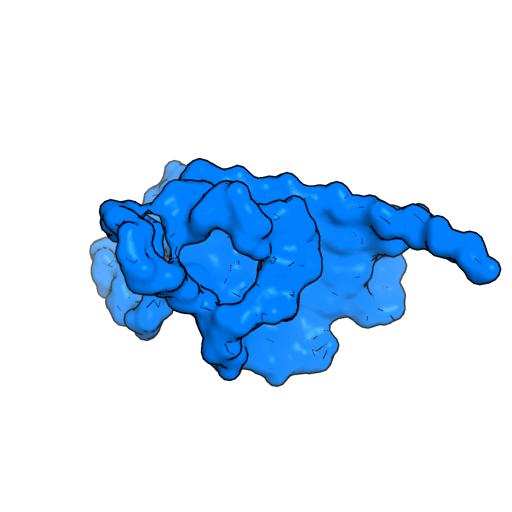643 -1.900 -1.933 1.00 96.81 123 PHE A O 1
ATOM 968 N N . VAL A 1 124 ? 1.524 -0.518 -0.150 1.00 96.62 124 VAL A N 1
ATOM 969 C CA . VAL A 1 124 ? 0.538 -1.262 0.635 1.00 96.62 124 VAL A CA 1
ATOM 970 C C . VAL A 1 124 ? -0.471 -0.275 1.205 1.00 96.62 124 VAL A C 1
ATOM 972 O O . VAL A 1 124 ? -0.107 0.844 1.575 1.00 96.62 124 VAL A O 1
ATOM 975 N N . VAL A 1 125 ? -1.730 -0.689 1.254 1.00 94.69 125 VAL A N 1
ATOM 976 C CA . VAL A 1 125 ? -2.809 0.040 1.909 1.00 94.69 125 VAL A CA 1
ATOM 977 C C . VAL A 1 125 ? -3.241 -0.744 3.129 1.00 94.69 125 VAL A C 1
ATOM 979 O O . VAL A 1 125 ? -3.474 -1.954 3.044 1.00 94.69 125 VAL A O 1
ATOM 982 N N . THR A 1 126 ? -3.365 -0.051 4.253 1.00 93.75 126 THR A N 1
ATOM 983 C CA . THR A 1 126 ? -3.891 -0.620 5.492 1.00 93.75 126 THR A CA 1
ATOM 984 C C . THR A 1 126 ? -5.025 0.232 6.038 1.00 93.75 126 THR A C 1
ATOM 986 O O . THR A 1 126 ? -5.073 1.435 5.774 1.00 93.75 126 THR A O 1
ATOM 989 N N . ALA A 1 127 ? -5.899 -0.353 6.858 1.00 89.62 127 ALA A N 1
ATOM 990 C CA . ALA A 1 127 ? -6.730 0.440 7.757 1.00 89.62 127 ALA A CA 1
ATOM 991 C C . ALA A 1 127 ? -5.825 1.354 8.601 1.00 89.62 127 ALA A C 1
ATOM 993 O O . ALA A 1 127 ? -4.740 0.944 9.037 1.00 89.62 127 ALA A O 1
ATOM 994 N N . TYR A 1 128 ? -6.235 2.609 8.776 1.00 85.62 128 TYR A N 1
ATOM 995 C CA . TYR A 1 128 ? -5.514 3.563 9.606 1.00 85.62 128 TYR A CA 1
ATOM 996 C C . TYR A 1 128 ? -6.070 3.535 11.024 1.00 85.62 128 TYR A C 1
ATOM 998 O O . TYR A 1 128 ? -7.277 3.646 11.231 1.00 85.62 128 TYR A O 1
ATOM 1006 N N . VAL A 1 129 ? -5.170 3.402 11.992 1.00 79.88 129 VAL A N 1
ATOM 1007 C CA . VAL A 1 129 ? -5.477 3.484 13.418 1.00 79.88 129 VAL A CA 1
ATOM 1008 C C . VAL A 1 129 ? -4.684 4.662 13.964 1.00 79.88 129 VAL A C 1
ATOM 1010 O O . VAL A 1 129 ? -3.456 4.698 13.851 1.00 79.88 129 VAL A O 1
ATOM 1013 N N . GLU A 1 130 ? -5.396 5.655 14.489 1.00 68.38 130 GLU A N 1
ATOM 1014 C CA . GLU A 1 130 ? -4.803 6.832 15.111 1.00 68.38 130 GLU A CA 1
ATOM 1015 C C . GLU A 1 130 ? -4.279 6.410 16.492 1.00 68.38 130 GLU A C 1
ATOM 1017 O O . GLU A 1 130 ? -5.048 6.034 17.367 1.00 68.38 130 GLU A O 1
ATOM 1022 N N . ALA A 1 131 ? -2.953 6.409 16.639 1.00 59.69 131 ALA A N 1
ATOM 1023 C CA . ALA A 1 131 ? -2.187 6.001 17.820 1.00 59.69 131 ALA A CA 1
ATOM 1024 C C . ALA A 1 131 ? -2.035 4.486 18.104 1.00 59.69 131 ALA A C 1
ATOM 1026 O O . ALA A 1 131 ? -2.947 3.665 18.051 1.00 59.69 131 ALA A O 1
ATOM 1027 N N . ALA A 1 132 ? -0.802 4.136 18.482 1.00 49.09 132 ALA A N 1
ATOM 1028 C CA . ALA A 1 132 ? -0.323 2.814 18.883 1.00 49.09 132 ALA A CA 1
ATOM 1029 C C . ALA A 1 132 ? -0.857 2.334 20.255 1.00 49.09 132 ALA A C 1
ATOM 1031 O O . ALA A 1 132 ? -0.218 1.508 20.909 1.00 49.09 132 ALA A O 1
ATOM 1032 N N . GLU A 1 133 ? -2.006 2.835 20.713 1.00 45.62 133 GLU A N 1
ATOM 1033 C CA . GLU A 1 133 ? -2.564 2.502 22.032 1.00 45.62 133 GLU A CA 1
ATOM 1034 C C . GLU A 1 133 ? -3.306 1.158 22.048 1.00 45.62 133 GLU A C 1
ATOM 1036 O O . GLU A 1 133 ? -3.337 0.484 23.075 1.00 45.62 133 GLU A O 1
ATOM 1041 N N . HIS A 1 134 ? -3.801 0.676 20.904 1.00 45.41 134 HIS A N 1
ATOM 1042 C CA . HIS A 1 134 ? -4.487 -0.622 20.831 1.00 45.41 134 HIS A CA 1
ATOM 1043 C C . HIS A 1 134 ? -3.554 -1.840 20.743 1.00 45.41 134 HIS A C 1
ATOM 1045 O O . HIS A 1 134 ? -4.001 -2.961 20.964 1.00 45.41 134 HIS A O 1
ATOM 1051 N N . LEU A 1 135 ? -2.252 -1.654 20.491 1.00 48.31 135 LEU A N 1
ATOM 1052 C CA . LEU A 1 135 ? -1.276 -2.757 20.538 1.00 48.31 135 LEU A CA 1
ATOM 1053 C C . LEU A 1 135 ? -0.858 -3.125 21.975 1.00 48.31 135 LEU A C 1
ATOM 1055 O O . LEU A 1 135 ? -0.055 -4.035 22.159 1.00 48.31 135 LEU A O 1
ATOM 1059 N N . ARG A 1 136 ? -1.386 -2.429 22.995 1.00 42.03 136 ARG A N 1
ATOM 1060 C CA . ARG A 1 136 ? -1.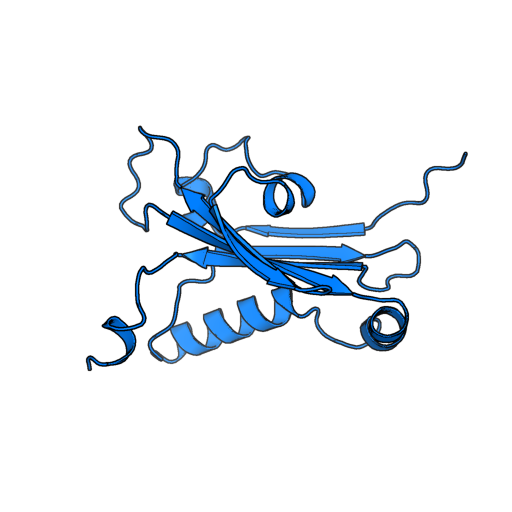091 -2.668 24.419 1.00 42.03 136 ARG A CA 1
ATOM 1061 C C . ARG A 1 136 ? -2.191 -3.396 25.195 1.00 42.03 136 ARG A C 1
ATOM 1063 O O . ARG A 1 136 ? -2.065 -3.522 26.407 1.00 42.03 136 ARG A O 1
ATOM 1070 N N . ALA A 1 137 ? -3.245 -3.887 24.548 1.00 45.97 137 ALA A N 1
ATOM 1071 C CA . ALA A 1 137 ? -4.330 -4.559 25.260 1.00 45.97 137 ALA A CA 1
ATOM 1072 C C . ALA A 1 137 ? -4.777 -5.850 24.564 1.00 45.97 137 ALA A C 1
ATOM 1074 O O . ALA A 1 137 ? -5.694 -5.831 23.744 1.00 45.97 137 ALA A O 1
ATOM 1075 N N . ARG A 1 138 ? -4.136 -6.966 24.927 1.00 41.56 138 ARG A N 1
ATOM 1076 C CA . ARG A 1 138 ? -4.754 -8.143 25.570 1.00 41.56 138 ARG A CA 1
ATOM 1077 C C . ARG A 1 138 ? -3.702 -9.214 25.826 1.00 41.56 138 ARG A C 1
ATOM 1079 O O . ARG A 1 138 ? -3.009 -9.589 24.859 1.00 41.56 138 ARG A O 1
#

pLDDT: mean 81.66, std 15.15, range [39.34, 96.81]

Foldseek 3Di:
DDPFDKDKDKDFAVLVCLQEPPPQDDDPCSLVVPDADWPDDDPFKTKGKDAGPPPRPDPRARIKIKIKGFDDPVSQVVQQPDDAPQRVVLVVQVVCVVVVNDDWAWGMKMFMAGSVRGTGMMITMTHDDDDPPVNPDD

Nearest PDB structures (foldseek):
  7drx-assembly1_A  TM=3.096E-01  e=3.434E-01  Saccharomyces cerevisiae S288C
  7whv-assembly1_A  TM=3.111E-01  e=8.974E-01  Saccharomyces cerevisiae S288C
  8dd8-assembly1_A  TM=3.653E-01  e=1.959E+00  Homo sapiens
  7dsi-assembly1_A  TM=3.042E-01  e=7.959E-01  Saccharomyces cerevisiae S288C